Protein AF-A0A7K3FWG1-F1 (afdb_monomer)

pLDDT: mean 74.23, std 15.37, range [47.62, 98.19]

Structure (mmCIF, N/CA/C/O backbone):
data_AF-A0A7K3FWG1-F1
#
_entry.id   AF-A0A7K3FWG1-F1
#
loop_
_atom_site.group_PDB
_atom_site.id
_atom_site.type_symbol
_atom_site.label_atom_id
_atom_site.label_alt_id
_atom_site.label_comp_id
_atom_site.label_asym_id
_atom_site.label_entity_id
_atom_site.label_seq_id
_atom_site.pdbx_PDB_ins_code
_atom_site.Cartn_x
_atom_site.Cartn_y
_atom_site.Cartn_z
_atom_site.occupancy
_atom_site.B_iso_or_equiv
_atom_site.auth_seq_id
_atom_site.auth_comp_id
_atom_site.auth_asym_id
_atom_site.auth_atom_id
_atom_site.pdbx_PDB_model_num
ATOM 1 N N . MET A 1 1 ? 26.042 -2.253 -32.836 1.00 58.94 1 MET A N 1
ATOM 2 C CA . MET A 1 1 ? 26.407 -1.780 -31.477 1.00 58.94 1 MET A CA 1
ATOM 3 C C . MET A 1 1 ? 25.133 -1.575 -30.648 1.00 58.94 1 MET A C 1
ATOM 5 O O . MET A 1 1 ? 25.070 -0.692 -29.804 1.00 58.94 1 MET A O 1
ATOM 9 N N . ASP A 1 2 ? 24.127 -2.430 -30.858 1.00 68.50 2 ASP A N 1
ATOM 10 C CA . ASP A 1 2 ? 22.726 -2.148 -30.505 1.00 68.50 2 ASP A CA 1
ATOM 11 C C . ASP A 1 2 ? 22.165 -3.166 -29.499 1.00 68.50 2 ASP A C 1
ATOM 13 O O . ASP A 1 2 ? 21.025 -3.061 -29.060 1.00 68.50 2 ASP A O 1
ATOM 17 N N . ASP A 1 3 ? 22.994 -4.119 -29.068 1.00 79.62 3 ASP A N 1
ATOM 18 C CA . ASP A 1 3 ? 22.620 -5.213 -28.162 1.00 79.62 3 ASP A CA 1
ATOM 19 C C . ASP A 1 3 ? 22.314 -4.741 -26.731 1.00 79.62 3 ASP A C 1
ATOM 21 O O . ASP A 1 3 ? 21.660 -5.427 -25.948 1.00 79.62 3 ASP A O 1
ATOM 25 N N . HIS A 1 4 ? 22.775 -3.544 -26.366 1.00 88.06 4 HIS A N 1
ATOM 26 C CA . HIS A 1 4 ? 22.635 -3.007 -25.010 1.00 88.06 4 HIS A CA 1
ATOM 27 C C . HIS A 1 4 ? 21.399 -2.112 -24.844 1.00 88.06 4 HIS A C 1
ATOM 29 O O . HIS A 1 4 ? 20.964 -1.869 -23.718 1.00 88.06 4 HIS A O 1
ATOM 35 N N . LEU A 1 5 ? 20.801 -1.649 -25.949 1.00 90.25 5 LEU A N 1
ATOM 36 C CA . LEU A 1 5 ? 19.560 -0.868 -25.950 1.00 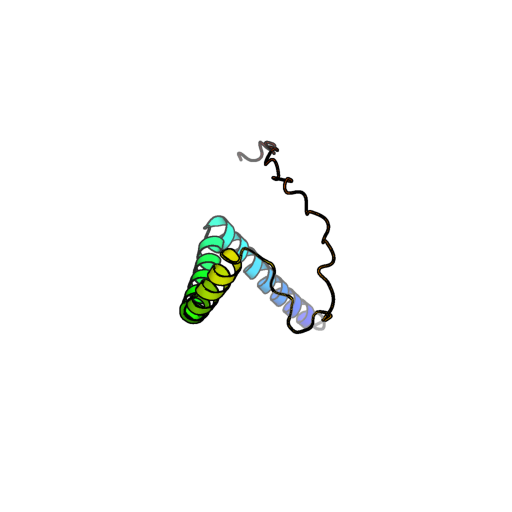90.25 5 LEU A CA 1
ATOM 37 C C . LEU A 1 5 ? 18.429 -1.516 -25.134 1.00 90.25 5 LEU A C 1
ATOM 39 O O . LEU A 1 5 ? 17.871 -0.827 -24.276 1.00 90.25 5 LEU A O 1
ATOM 43 N N . PRO A 1 6 ? 18.095 -2.811 -25.314 1.00 92.69 6 PRO A N 1
ATOM 44 C CA . PRO A 1 6 ? 17.024 -3.436 -24.539 1.00 92.69 6 PRO A CA 1
ATOM 45 C C . PRO A 1 6 ? 17.319 -3.453 -23.033 1.00 92.69 6 PRO A C 1
ATOM 47 O O . PRO A 1 6 ? 16.417 -3.217 -22.228 1.00 92.69 6 PRO A O 1
ATOM 50 N N . LEU A 1 7 ? 18.581 -3.649 -22.637 1.00 93.19 7 LEU A N 1
ATOM 51 C CA . LEU A 1 7 ? 18.982 -3.636 -21.230 1.00 93.19 7 LEU A CA 1
ATOM 52 C C . LEU A 1 7 ? 18.781 -2.249 -20.602 1.00 93.19 7 LEU A C 1
ATOM 54 O O . LEU A 1 7 ? 18.261 -2.146 -19.490 1.00 93.19 7 LEU A O 1
ATOM 58 N N . PHE A 1 8 ? 19.133 -1.180 -21.321 1.00 94.69 8 PHE A N 1
ATOM 59 C CA . PHE A 1 8 ? 18.906 0.188 -20.850 1.00 94.69 8 PHE A CA 1
ATOM 60 C C . PHE A 1 8 ? 17.422 0.539 -20.758 1.00 94.69 8 PHE A C 1
ATOM 62 O O . PHE A 1 8 ? 17.023 1.190 -19.794 1.00 94.69 8 PHE A O 1
ATOM 69 N N . VAL A 1 9 ? 16.595 0.080 -21.701 1.00 96.31 9 VAL A N 1
ATOM 70 C CA . VAL A 1 9 ? 15.140 0.299 -21.661 1.00 96.31 9 VAL A CA 1
ATOM 71 C C . VAL A 1 9 ? 14.526 -0.371 -20.433 1.00 96.31 9 VAL A C 1
ATOM 73 O O . VAL A 1 9 ? 13.787 0.272 -19.686 1.00 96.31 9 VAL A O 1
ATOM 76 N N . ILE A 1 10 ? 14.874 -1.634 -20.176 1.00 96.00 10 ILE A N 1
ATOM 77 C CA . ILE A 1 10 ? 14.385 -2.371 -19.003 1.00 96.00 10 ILE A CA 1
ATOM 78 C C . ILE A 1 10 ? 14.888 -1.715 -17.713 1.00 96.00 10 ILE A C 1
ATOM 80 O O . ILE A 1 10 ? 14.108 -1.491 -16.786 1.00 96.00 10 ILE A O 1
ATOM 84 N N . GLY A 1 11 ? 16.172 -1.352 -17.663 1.00 97.62 11 GLY A N 1
ATOM 85 C CA . GLY A 1 11 ? 16.766 -0.671 -16.516 1.00 97.62 11 GLY A CA 1
ATOM 86 C C . GLY A 1 11 ? 16.091 0.668 -16.216 1.00 97.62 11 GLY A C 1
ATOM 87 O O . GLY A 1 11 ? 15.750 0.942 -15.066 1.00 97.62 11 GLY A O 1
ATOM 88 N N . ALA A 1 12 ? 15.827 1.476 -17.244 1.00 96.62 12 ALA A N 1
ATOM 89 C CA . ALA A 1 12 ? 15.142 2.757 -17.112 1.00 96.62 12 ALA A CA 1
ATOM 90 C C . ALA A 1 12 ? 13.681 2.588 -16.671 1.00 96.62 12 ALA A C 1
ATOM 92 O O . ALA A 1 12 ? 13.223 3.319 -15.794 1.00 96.62 12 ALA A O 1
ATOM 93 N N . ALA A 1 13 ? 12.961 1.603 -17.217 1.00 97.38 13 ALA A N 1
ATOM 94 C CA . ALA A 1 13 ? 11.588 1.301 -16.818 1.00 97.38 13 ALA A CA 1
ATOM 95 C C . ALA A 1 13 ? 11.504 0.857 -15.347 1.00 97.38 13 ALA A C 1
ATOM 97 O O . ALA A 1 13 ? 10.661 1.344 -14.584 1.00 97.38 13 ALA A O 1
ATOM 98 N N . LEU A 1 14 ? 12.415 -0.024 -14.923 1.00 97.94 14 LEU A N 1
ATOM 99 C CA . LEU A 1 14 ? 12.499 -0.488 -13.542 1.00 97.94 14 LEU A CA 1
ATOM 100 C C . LEU A 1 14 ? 12.848 0.666 -12.594 1.00 97.94 14 LEU A C 1
ATOM 102 O O . LEU A 1 14 ? 12.141 0.894 -11.612 1.00 97.94 14 LEU A O 1
ATOM 106 N N . ALA A 1 15 ? 13.896 1.431 -12.909 1.00 97.81 15 ALA A N 1
ATOM 107 C CA . ALA A 1 15 ? 14.316 2.582 -12.114 1.00 97.81 15 ALA A CA 1
ATOM 108 C C . ALA A 1 15 ? 13.218 3.653 -12.034 1.00 97.81 15 ALA A C 1
ATOM 110 O O . ALA A 1 15 ? 12.986 4.216 -10.964 1.00 97.81 15 ALA A O 1
ATOM 111 N N . GLY A 1 1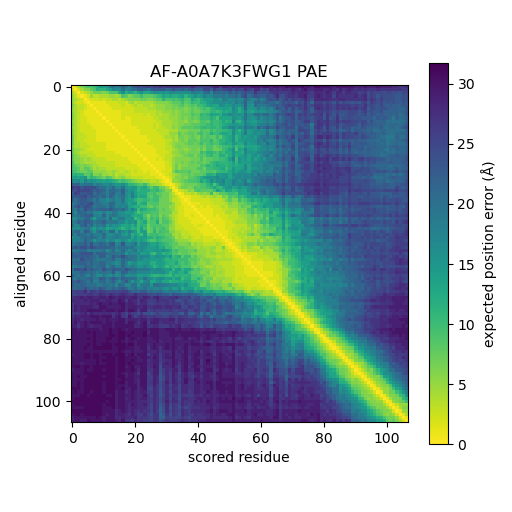6 ? 12.499 3.893 -13.133 1.00 98.19 16 GLY A N 1
ATOM 112 C CA . GLY A 1 16 ? 11.353 4.797 -13.185 1.00 98.19 16 GLY A CA 1
ATOM 113 C C . GLY A 1 16 ? 10.228 4.347 -12.257 1.00 98.19 16 GLY A C 1
ATOM 114 O O . GLY A 1 16 ? 9.716 5.147 -11.476 1.00 98.1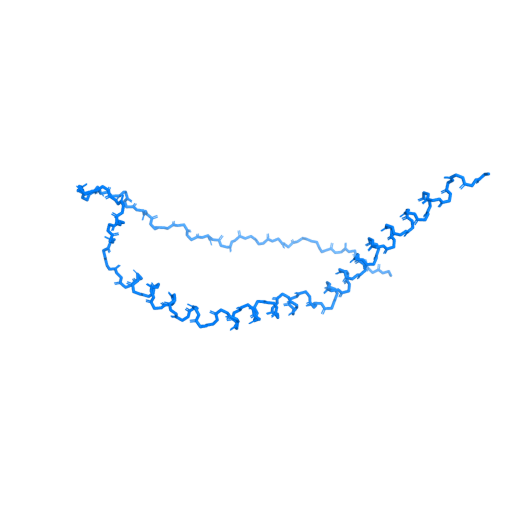9 16 GLY A O 1
ATOM 115 N N . THR A 1 17 ? 9.898 3.055 -12.272 1.00 98.19 17 THR A N 1
ATOM 116 C CA . THR A 1 17 ? 8.850 2.478 -11.419 1.00 98.19 17 THR A CA 1
ATOM 117 C C . THR A 1 17 ? 9.234 2.554 -9.942 1.00 98.19 17 THR A C 1
ATOM 119 O O . THR A 1 17 ? 8.466 3.060 -9.123 1.00 98.19 17 THR A O 1
ATOM 122 N N . VAL A 1 18 ? 10.448 2.122 -9.588 1.00 98.00 18 VAL A N 1
ATOM 123 C CA . VAL A 1 18 ? 10.955 2.185 -8.208 1.00 98.00 18 VAL A CA 1
ATOM 124 C C . VAL A 1 18 ? 11.042 3.635 -7.726 1.00 98.00 18 VAL A C 1
ATOM 126 O O . VAL A 1 18 ? 10.608 3.945 -6.616 1.00 98.00 18 VAL A O 1
ATOM 129 N N . GLY A 1 19 ? 11.544 4.543 -8.564 1.00 97.56 19 GLY A N 1
ATOM 130 C CA . GLY A 1 19 ? 11.635 5.969 -8.260 1.00 97.56 19 GLY A CA 1
ATOM 131 C C . GLY A 1 19 ? 10.265 6.617 -8.060 1.00 97.56 19 GLY A C 1
ATOM 132 O O . GLY A 1 19 ? 10.078 7.393 -7.119 1.00 97.56 19 GLY A O 1
ATOM 133 N N . LEU A 1 20 ? 9.284 6.259 -8.890 1.00 96.38 20 LEU A N 1
ATOM 134 C CA . LEU A 1 20 ? 7.905 6.717 -8.754 1.00 96.38 20 LEU A CA 1
ATOM 135 C C . LEU A 1 20 ? 7.301 6.252 -7.426 1.00 96.38 20 LEU A C 1
ATOM 137 O O . LEU A 1 20 ? 6.781 7.080 -6.677 1.00 96.38 20 LEU A O 1
ATOM 141 N N . LEU A 1 21 ? 7.425 4.964 -7.095 1.00 94.56 21 LEU A N 1
ATOM 142 C CA . LEU A 1 21 ? 6.931 4.404 -5.834 1.00 94.56 21 LEU A CA 1
ATOM 143 C C . LEU A 1 21 ? 7.613 5.047 -4.621 1.00 94.56 21 LEU A C 1
ATOM 145 O O . LEU A 1 21 ? 6.941 5.417 -3.658 1.00 94.56 21 LEU A O 1
ATOM 149 N N . ALA A 1 22 ? 8.930 5.255 -4.680 1.00 94.00 22 ALA A N 1
ATOM 150 C CA . ALA A 1 22 ? 9.678 5.932 -3.626 1.00 94.00 22 ALA A CA 1
ATOM 151 C C . ALA A 1 22 ? 9.200 7.379 -3.437 1.00 94.00 22 ALA A C 1
ATOM 153 O O . ALA A 1 22 ? 8.963 7.815 -2.306 1.00 94.00 22 ALA A O 1
ATOM 154 N N . ARG A 1 23 ? 8.986 8.122 -4.531 1.00 92.8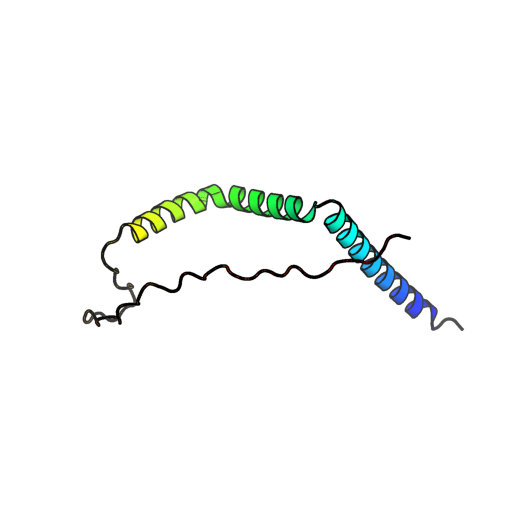8 23 ARG A N 1
ATOM 155 C CA . ARG A 1 23 ? 8.430 9.480 -4.480 1.00 92.88 23 ARG A CA 1
ATOM 156 C C . ARG A 1 23 ? 7.039 9.479 -3.852 1.00 92.88 23 ARG A C 1
ATOM 158 O O . ARG A 1 23 ? 6.761 10.319 -2.998 1.00 92.88 23 ARG A O 1
ATOM 165 N N . LEU A 1 24 ? 6.185 8.538 -4.243 1.00 86.25 24 LEU A N 1
ATOM 166 C CA . LEU A 1 24 ? 4.824 8.403 -3.730 1.00 86.25 24 LEU A CA 1
ATOM 167 C C . LEU 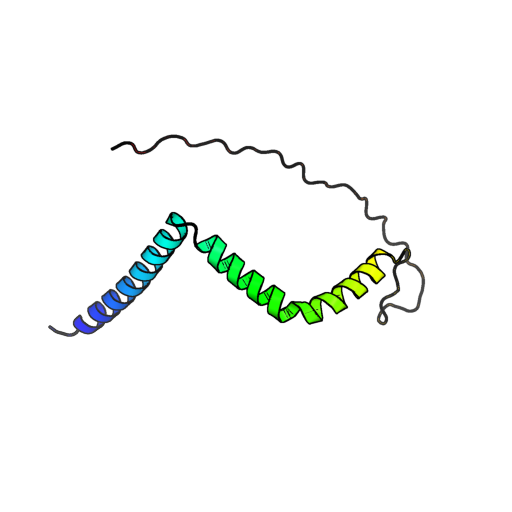A 1 24 ? 4.842 8.104 -2.226 1.00 86.25 24 LEU A C 1
ATOM 169 O O . LEU A 1 24 ? 4.183 8.799 -1.456 1.00 86.25 24 LEU A O 1
ATOM 173 N N . ALA A 1 25 ? 5.700 7.184 -1.783 1.00 84.50 25 ALA A N 1
ATOM 174 C CA . ALA A 1 25 ? 5.915 6.897 -0.369 1.00 84.50 25 ALA A CA 1
ATOM 175 C C . ALA A 1 25 ? 6.400 8.131 0.412 1.00 84.50 25 ALA A C 1
ATOM 177 O O . ALA A 1 25 ? 5.923 8.388 1.518 1.00 84.50 25 ALA A O 1
ATOM 178 N N . VAL A 1 26 ? 7.308 8.936 -0.151 1.00 87.19 26 VAL A N 1
ATOM 179 C CA . VAL A 1 26 ? 7.767 10.188 0.475 1.00 87.19 26 VAL A CA 1
ATOM 180 C C . VAL A 1 26 ? 6.638 11.212 0.565 1.00 87.19 26 VAL A C 1
ATOM 182 O O . VAL A 1 26 ? 6.479 11.833 1.614 1.00 87.19 26 VAL A O 1
ATOM 185 N N . VAL A 1 27 ? 5.839 11.389 -0.490 1.00 85.81 27 VAL A N 1
ATOM 186 C CA . VAL A 1 27 ? 4.686 12.303 -0.482 1.00 85.81 27 VAL A CA 1
ATOM 187 C C . VAL A 1 27 ? 3.666 11.864 0.564 1.00 85.81 27 VAL A C 1
ATOM 189 O O . VAL A 1 27 ? 3.225 12.693 1.355 1.00 85.81 27 VAL A O 1
ATOM 192 N N . VAL A 1 28 ? 3.357 10.570 0.627 1.00 81.62 28 VAL A N 1
ATOM 193 C CA . VAL A 1 28 ? 2.431 9.984 1.604 1.00 81.62 28 VAL A CA 1
ATOM 194 C C . VAL A 1 28 ? 2.929 10.183 3.039 1.00 81.62 28 VAL A C 1
ATOM 196 O O . VAL A 1 28 ? 2.159 10.584 3.912 1.00 81.62 28 VAL A O 1
ATOM 199 N N . ARG A 1 29 ? 4.232 9.987 3.286 1.00 78.19 29 ARG A N 1
ATOM 200 C CA . ARG A 1 29 ? 4.862 10.230 4.597 1.00 78.19 29 ARG A CA 1
ATOM 201 C C . ARG A 1 29 ? 4.887 11.710 4.971 1.00 78.19 29 ARG A C 1
ATOM 203 O O . ARG A 1 29 ? 4.644 12.043 6.124 1.00 78.19 29 ARG A O 1
ATOM 210 N N . ARG A 1 30 ? 5.168 12.601 4.014 1.00 77.69 30 ARG A N 1
ATOM 211 C CA . ARG A 1 30 ? 5.230 14.055 4.246 1.00 77.69 30 ARG A CA 1
ATOM 212 C C . ARG A 1 30 ? 3.855 14.683 4.436 1.00 77.69 30 ARG A C 1
ATOM 214 O O . ARG A 1 30 ? 3.732 15.622 5.210 1.00 77.69 30 ARG A O 1
ATOM 221 N N . ARG A 1 31 ? 2.839 14.190 3.726 1.00 73.50 31 ARG A N 1
ATOM 222 C CA . ARG A 1 31 ? 1.463 14.702 3.798 1.00 73.50 31 ARG A CA 1
ATOM 223 C C . ARG A 1 31 ? 0.610 14.003 4.858 1.00 73.50 31 ARG A C 1
ATOM 225 O O . ARG A 1 31 ? -0.535 14.389 5.041 1.00 73.50 31 ARG A O 1
ATOM 232 N N . GLY A 1 32 ? 1.134 12.976 5.534 1.00 68.06 32 GLY A N 1
ATOM 233 C CA . GLY A 1 32 ? 0.399 12.228 6.560 1.00 68.06 32 GLY A CA 1
ATOM 234 C C . GLY A 1 32 ? -0.785 11.414 6.021 1.00 68.06 32 GLY A C 1
ATOM 235 O O . GLY A 1 32 ? -1.587 10.905 6.798 1.00 68.06 32 GLY A O 1
ATOM 236 N N . THR A 1 33 ? -0.902 11.248 4.701 1.00 65.69 33 THR A N 1
ATOM 237 C CA . THR A 1 33 ? -2.054 10.591 4.061 1.00 65.69 33 THR A CA 1
ATOM 238 C C . THR A 1 33 ? -2.053 9.076 4.235 1.00 65.69 33 THR A C 1
ATOM 240 O O . THR A 1 33 ? -3.074 8.442 3.996 1.00 65.69 33 THR A O 1
ATOM 243 N N . ALA A 1 34 ? -0.946 8.487 4.699 1.00 64.50 34 ALA A N 1
ATOM 244 C CA . ALA A 1 34 ? -0.867 7.055 4.991 1.00 64.50 34 ALA A CA 1
ATOM 245 C C . ALA A 1 34 ? -1.900 6.650 6.055 1.00 64.50 34 ALA A C 1
ATOM 247 O O . ALA A 1 34 ? -2.578 5.641 5.901 1.00 64.50 34 ALA A O 1
ATOM 248 N N . GLY A 1 35 ? -2.060 7.475 7.098 1.00 67.06 35 GLY A N 1
ATOM 249 C CA . GLY A 1 35 ? -3.052 7.242 8.149 1.00 67.06 35 GLY A CA 1
ATOM 250 C C . GLY A 1 35 ? -4.484 7.404 7.646 1.00 67.06 35 GLY A C 1
ATOM 251 O O . GLY A 1 35 ? -5.347 6.620 8.017 1.00 67.06 35 GLY A O 1
ATOM 252 N N . ALA A 1 36 ? -4.725 8.364 6.748 1.00 73.06 36 ALA A N 1
ATOM 253 C CA . ALA A 1 36 ? -6.040 8.578 6.148 1.00 73.06 36 ALA A CA 1
ATOM 254 C C . ALA A 1 36 ? -6.437 7.442 5.192 1.00 73.06 36 ALA A C 1
ATOM 256 O O . ALA A 1 36 ? -7.576 7.000 5.224 1.00 73.06 36 ALA A O 1
ATOM 257 N N . ALA A 1 37 ? -5.505 6.932 4.381 1.00 77.19 37 ALA A N 1
ATOM 258 C CA . ALA A 1 37 ? -5.770 5.825 3.462 1.00 77.19 37 ALA A CA 1
ATOM 259 C C . ALA A 1 37 ? -5.996 4.499 4.205 1.00 77.19 37 ALA A C 1
ATOM 261 O O . ALA A 1 37 ? -6.945 3.783 3.903 1.00 77.19 37 ALA A O 1
ATOM 262 N N . ILE A 1 38 ? -5.165 4.195 5.209 1.00 77.81 38 ILE A N 1
ATOM 263 C CA . ILE A 1 38 ? -5.357 3.015 6.066 1.00 77.81 38 ILE A CA 1
ATOM 264 C C . ILE A 1 38 ? -6.653 3.153 6.870 1.00 77.81 38 ILE A C 1
ATOM 266 O O . ILE A 1 38 ? -7.423 2.205 6.946 1.00 77.81 38 ILE A O 1
ATOM 270 N N . GLY A 1 39 ? -6.925 4.338 7.423 1.00 79.62 39 GLY A N 1
ATOM 271 C CA . GLY A 1 39 ? -8.167 4.621 8.139 1.00 79.62 39 GLY A CA 1
ATOM 272 C C . GLY A 1 39 ? -9.400 4.474 7.251 1.00 79.62 39 GLY A C 1
ATOM 273 O O . GLY A 1 39 ? -10.378 3.879 7.679 1.00 79.62 39 GLY A O 1
ATOM 274 N N . ALA A 1 40 ? -9.340 4.937 6.002 1.00 83.56 40 ALA A N 1
ATOM 275 C CA . ALA A 1 40 ? -10.417 4.762 5.032 1.00 83.56 40 ALA A CA 1
ATOM 276 C C . ALA A 1 40 ? -10.618 3.288 4.649 1.00 83.56 40 ALA A C 1
ATOM 278 O O . ALA A 1 40 ? -11.755 2.839 4.555 1.00 83.56 40 ALA A O 1
ATOM 279 N N . ALA A 1 41 ? -9.536 2.523 4.473 1.00 86.00 41 ALA A N 1
ATOM 280 C CA . ALA A 1 41 ? -9.619 1.089 4.204 1.00 86.00 41 ALA A CA 1
ATOM 281 C C . ALA A 1 41 ? -10.225 0.318 5.390 1.00 86.00 41 ALA A C 1
ATOM 283 O O . ALA A 1 41 ? -11.103 -0.515 5.190 1.00 86.00 41 ALA A O 1
ATOM 284 N N . MET A 1 42 ? -9.805 0.637 6.618 1.00 87.31 42 MET A N 1
ATOM 285 C CA . MET A 1 42 ? -10.373 0.057 7.840 1.00 87.31 42 MET A CA 1
ATOM 286 C C . MET A 1 42 ? -11.838 0.452 8.023 1.00 87.31 42 MET A C 1
ATOM 288 O O . MET A 1 42 ? -12.655 -0.403 8.320 1.00 87.31 42 MET A O 1
ATOM 292 N N . ALA A 1 43 ? -12.195 1.713 7.773 1.00 88.69 43 ALA A N 1
ATOM 293 C CA . ALA A 1 43 ? -13.580 2.166 7.852 1.00 88.69 43 ALA A CA 1
ATOM 294 C C . ALA A 1 43 ? -14.471 1.477 6.808 1.00 88.69 43 ALA A C 1
ATOM 296 O O . ALA A 1 43 ? -15.590 1.090 7.121 1.00 88.69 43 ALA A O 1
ATOM 297 N N . ALA A 1 44 ? -13.976 1.280 5.583 1.00 86.50 44 ALA A N 1
ATOM 298 C CA . ALA A 1 44 ? -14.696 0.534 4.553 1.00 86.50 44 ALA A CA 1
ATOM 299 C C . ALA A 1 44 ? -14.850 -0.952 4.920 1.00 86.50 44 ALA A C 1
ATOM 301 O O . ALA A 1 44 ? -15.898 -1.538 4.666 1.00 86.50 44 ALA A O 1
ATOM 302 N N . HIS A 1 45 ? -13.828 -1.550 5.538 1.00 87.31 45 HIS A N 1
ATOM 303 C CA . HIS A 1 45 ? -13.885 -2.917 6.046 1.00 87.31 45 HIS A CA 1
ATOM 304 C C . HIS A 1 45 ? -14.905 -3.050 7.185 1.00 87.31 45 HIS A C 1
ATOM 306 O O . HIS A 1 45 ? -15.780 -3.910 7.130 1.00 87.31 45 HIS A O 1
ATOM 312 N N . ASP A 1 46 ? -14.834 -2.175 8.187 1.00 87.19 46 ASP A N 1
ATOM 313 C CA . ASP A 1 46 ? -15.772 -2.163 9.309 1.00 87.19 46 ASP A CA 1
ATOM 314 C C . ASP A 1 46 ? -17.206 -1.933 8.827 1.00 87.19 46 ASP A C 1
ATOM 316 O O . ASP A 1 46 ? -18.116 -2.591 9.316 1.00 87.19 46 ASP A O 1
ATOM 320 N N . GLU A 1 47 ? -17.415 -1.067 7.831 1.00 87.00 47 GLU A N 1
ATOM 321 C CA . GLU A 1 47 ? -18.731 -0.837 7.231 1.00 87.00 47 GLU A CA 1
ATOM 322 C C . GLU A 1 47 ? -19.250 -2.072 6.481 1.00 87.00 47 GLU A C 1
ATOM 324 O O . GLU A 1 47 ? -20.413 -2.442 6.643 1.00 87.00 47 GLU A O 1
ATOM 329 N N . ALA A 1 48 ? -18.391 -2.753 5.715 1.00 89.06 48 ALA A N 1
ATOM 330 C CA . ALA A 1 48 ? -18.754 -3.967 4.983 1.00 89.06 48 ALA A CA 1
ATOM 331 C C . ALA A 1 48 ? -19.112 -5.135 5.917 1.00 89.06 48 ALA A C 1
ATOM 333 O O . ALA A 1 48 ? -20.025 -5.906 5.625 1.00 89.06 48 ALA A O 1
ATOM 334 N N . PHE A 1 49 ? -18.422 -5.251 7.053 1.00 84.56 49 PHE A N 1
ATOM 335 C CA . PHE A 1 49 ? -18.636 -6.323 8.028 1.00 84.56 49 PHE A CA 1
ATOM 336 C C . PHE A 1 49 ? -19.489 -5.906 9.226 1.00 84.56 49 PHE A C 1
ATOM 338 O O . PHE A 1 49 ? -19.688 -6.707 10.138 1.00 84.56 49 PHE A O 1
ATOM 345 N N . ARG A 1 50 ? -20.047 -4.691 9.231 1.00 84.75 50 ARG A N 1
ATOM 346 C CA . ARG A 1 50 ? -20.829 -4.143 10.350 1.00 84.75 50 ARG A CA 1
ATOM 347 C C . ARG A 1 50 ? -21.990 -5.044 10.764 1.00 84.75 50 ARG A C 1
ATOM 349 O O . ARG A 1 50 ? -22.281 -5.166 11.951 1.00 84.75 50 ARG A O 1
ATOM 356 N N . VAL A 1 51 ? -22.633 -5.685 9.787 1.00 81.69 51 VAL A N 1
ATOM 357 C CA . VAL A 1 51 ? -23.759 -6.603 10.010 1.00 81.69 51 VAL A CA 1
ATOM 358 C C . VAL A 1 51 ? -23.289 -7.876 10.724 1.00 81.69 51 VAL A C 1
ATOM 360 O O . VAL A 1 51 ? -23.827 -8.215 11.772 1.00 81.69 51 VAL A O 1
ATOM 363 N N . THR A 1 52 ? -22.232 -8.525 10.231 1.00 81.00 52 THR A N 1
ATOM 364 C CA . THR A 1 52 ? -21.648 -9.733 10.848 1.00 81.00 52 THR A CA 1
ATOM 365 C C . THR A 1 52 ? -21.023 -9.441 12.214 1.00 81.00 52 THR A C 1
ATOM 367 O O . THR A 1 52 ? -21.141 -10.233 13.146 1.00 81.00 52 THR A O 1
ATOM 370 N N . ALA A 1 53 ? -20.406 -8.268 12.372 1.00 78.81 53 ALA A N 1
ATOM 371 C CA . ALA A 1 53 ? -19.820 -7.834 13.634 1.00 78.81 53 ALA A CA 1
ATOM 372 C C . ALA A 1 53 ? -20.868 -7.706 14.752 1.00 78.81 53 ALA A C 1
ATOM 374 O O . ALA A 1 53 ? -20.539 -7.919 15.920 1.00 78.81 53 ALA A O 1
ATOM 375 N N . HIS A 1 54 ? -22.126 -7.392 14.415 1.00 80.62 54 HIS A N 1
ATOM 376 C CA . HIS A 1 54 ? -23.208 -7.335 15.396 1.00 80.62 54 HIS A CA 1
ATOM 377 C C . HIS A 1 54 ? -23.522 -8.715 15.986 1.00 80.62 54 HIS A C 1
ATOM 379 O O . HIS A 1 54 ? -23.677 -8.838 17.200 1.00 80.62 54 HIS A O 1
ATOM 385 N N . GLU A 1 55 ? -23.560 -9.754 15.153 1.00 79.50 55 GLU A N 1
ATOM 386 C CA . GLU A 1 55 ? -23.791 -11.133 15.599 1.00 79.50 55 GLU A CA 1
ATOM 387 C C . GLU A 1 55 ? -22.634 -11.624 16.480 1.00 79.50 55 GLU A C 1
ATOM 389 O O . GLU A 1 55 ? -22.857 -12.080 17.603 1.00 79.50 55 GLU A O 1
ATOM 394 N N . SER A 1 56 ? -21.385 -11.398 16.052 1.00 75.62 56 SER A N 1
ATOM 395 C CA . SER A 1 56 ? -20.202 -11.749 16.850 1.00 75.62 56 SER A CA 1
ATOM 396 C C . SER A 1 56 ? -20.135 -10.998 18.184 1.00 75.62 56 SER A C 1
ATOM 398 O O . SER A 1 56 ? -19.676 -11.550 19.183 1.00 75.62 56 SER A O 1
ATOM 400 N N . TYR A 1 57 ? -20.596 -9.743 18.237 1.00 81.69 57 TYR A N 1
ATOM 401 C CA . TYR A 1 57 ? -20.609 -8.960 19.474 1.00 81.69 57 TYR A CA 1
ATOM 402 C C . TYR A 1 57 ? -21.486 -9.604 20.555 1.00 81.69 57 TYR A C 1
ATOM 404 O O . TYR A 1 57 ? -21.073 -9.686 21.716 1.00 81.69 57 TYR A O 1
ATOM 412 N N . HIS A 1 58 ? -22.670 -10.100 20.182 1.00 84.62 58 HIS A N 1
ATOM 413 C CA . HIS A 1 58 ? -23.561 -10.787 21.121 1.00 84.62 58 HIS A CA 1
ATOM 414 C C . HIS A 1 58 ? -22.974 -12.113 21.602 1.00 84.62 58 HIS A C 1
ATOM 416 O O . HIS A 1 58 ? -23.043 -12.411 22.793 1.00 84.62 58 HIS A O 1
ATOM 422 N N . GLU A 1 59 ? -22.325 -12.872 20.722 1.00 80.44 59 GLU A N 1
ATOM 423 C CA . GLU A 1 59 ? -21.664 -14.127 21.093 1.00 80.44 59 GLU A CA 1
ATOM 424 C C . GLU A 1 59 ? -20.474 -13.910 22.036 1.00 80.44 59 GLU A C 1
ATOM 426 O O . GLU A 1 59 ? -20.360 -14.593 23.055 1.00 80.44 59 GLU A O 1
ATOM 431 N N . ILE A 1 60 ? -19.614 -12.924 21.755 1.00 82.19 60 ILE A N 1
ATOM 432 C CA . ILE A 1 60 ? -18.470 -12.576 22.613 1.00 82.19 60 ILE A CA 1
ATOM 433 C C . ILE A 1 60 ? -18.956 -12.105 23.982 1.00 82.19 60 ILE A C 1
ATOM 435 O O . ILE A 1 60 ? -18.394 -12.497 25.005 1.00 82.19 60 ILE A O 1
ATOM 439 N N . ARG A 1 61 ? -20.019 -11.297 24.028 1.00 85.56 61 ARG A N 1
ATOM 440 C CA . ARG A 1 61 ? -20.617 -10.862 25.292 1.00 85.56 61 ARG A CA 1
ATOM 441 C C . ARG A 1 61 ? -21.192 -12.041 26.074 1.00 85.56 61 ARG A C 1
ATOM 443 O O . ARG A 1 61 ? -20.929 -12.160 27.268 1.00 85.56 61 ARG A O 1
ATOM 450 N N . ALA A 1 62 ? -21.882 -12.955 25.397 1.00 83.50 62 ALA A N 1
ATOM 451 C CA . ALA A 1 62 ? -22.389 -14.178 26.003 1.00 83.50 62 ALA A CA 1
ATOM 452 C C . ALA A 1 62 ? -21.267 -15.110 26.496 1.00 83.50 62 ALA A C 1
ATOM 454 O O . ALA A 1 62 ? -21.493 -15.878 27.424 1.00 83.50 62 ALA A O 1
ATOM 455 N N . GLN A 1 63 ? -20.066 -15.069 25.909 1.00 79.75 63 GLN A N 1
ATOM 456 C CA . GLN A 1 63 ? -18.883 -15.778 26.417 1.00 79.75 63 GLN A CA 1
ATOM 457 C C . GLN A 1 63 ? -18.231 -15.041 27.597 1.00 79.75 63 GLN A C 1
ATOM 459 O O . GLN A 1 63 ? -17.843 -15.676 28.571 1.00 79.75 63 GLN A O 1
ATOM 464 N N . ALA A 1 64 ? -18.149 -13.710 27.555 1.00 81.12 64 ALA A N 1
ATOM 465 C CA . ALA A 1 64 ? -17.575 -12.900 28.630 1.00 81.12 64 ALA A CA 1
ATOM 466 C C . ALA A 1 64 ? -18.416 -12.939 29.919 1.00 81.12 64 ALA A C 1
ATOM 468 O O . ALA A 1 64 ? -17.871 -12.879 31.020 1.00 81.12 64 ALA A O 1
ATOM 469 N N . GLU A 1 65 ? -19.738 -13.065 29.791 1.00 81.06 65 GLU A N 1
ATOM 470 C CA . GLU A 1 65 ? -20.661 -13.213 30.921 1.00 81.06 65 GLU A CA 1
ATOM 471 C C . GLU A 1 65 ? -20.707 -14.661 31.466 1.00 81.06 65 GLU A C 1
ATOM 473 O O . GLU A 1 65 ? -21.257 -14.897 32.548 1.00 81.06 65 GLU A O 1
ATOM 478 N N . ARG A 1 66 ? -20.089 -15.649 30.788 1.00 71.12 66 ARG A N 1
ATOM 479 C CA . ARG A 1 66 ? -20.016 -17.031 31.295 1.00 71.12 66 ARG A CA 1
ATOM 480 C C . ARG A 1 66 ? -19.037 -17.131 32.458 1.00 71.12 66 ARG A C 1
ATOM 482 O O . ARG A 1 66 ? -17.832 -16.951 32.331 1.00 71.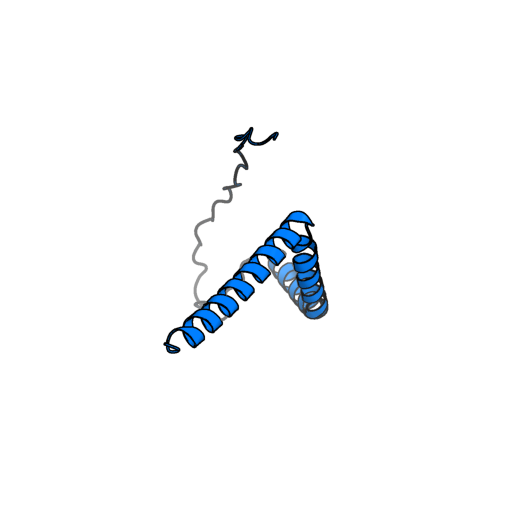12 66 ARG A O 1
ATOM 489 N N . LYS A 1 67 ? -19.583 -17.520 33.608 1.00 65.94 67 LYS A N 1
ATOM 490 C CA . LYS A 1 67 ? -18.848 -17.716 34.866 1.00 65.94 67 LYS A CA 1
ATOM 491 C C . LYS A 1 67 ? -18.109 -19.061 34.952 1.00 65.94 67 LYS A C 1
ATOM 493 O O . LYS A 1 67 ? -17.308 -19.247 35.863 1.00 65.94 67 LYS A O 1
ATOM 498 N N . ALA A 1 68 ? -18.384 -19.993 34.038 1.00 62.91 68 ALA A N 1
ATOM 499 C CA . ALA A 1 68 ? -17.759 -21.312 33.977 1.00 62.91 68 ALA A CA 1
ATOM 500 C C . ALA A 1 68 ? -17.328 -21.632 32.532 1.00 62.91 68 ALA A C 1
ATOM 502 O O . ALA A 1 68 ? -18.102 -21.352 31.610 1.00 62.91 68 ALA A O 1
ATOM 503 N N . PRO A 1 69 ? -16.135 -22.221 32.317 1.00 62.72 69 PRO A N 1
ATOM 504 C CA . PRO A 1 69 ? -15.725 -22.694 31.001 1.00 62.72 69 PRO A CA 1
ATOM 505 C C . PRO A 1 69 ? -16.698 -23.776 30.526 1.00 62.72 69 PRO A C 1
ATOM 507 O O . PRO A 1 69 ? -16.928 -24.755 31.236 1.00 62.72 69 PRO A O 1
ATOM 510 N N . VAL A 1 70 ? -17.277 -23.609 29.339 1.00 64.75 70 VAL A N 1
ATOM 511 C CA . VAL A 1 70 ? -18.040 -24.685 28.698 1.00 64.75 70 VAL A CA 1
ATOM 512 C C . VAL A 1 70 ? -17.035 -25.598 28.007 1.00 64.75 70 VAL A C 1
ATOM 514 O O . VAL A 1 70 ? -16.200 -25.118 27.242 1.00 64.75 70 VAL A O 1
ATOM 517 N N . LEU A 1 71 ? -17.087 -26.896 28.324 1.00 60.38 71 LEU A N 1
ATOM 518 C CA . LEU A 1 71 ? -16.287 -27.921 27.655 1.00 60.38 71 LEU A CA 1
ATOM 519 C C . LEU A 1 71 ? -16.487 -27.781 26.136 1.00 60.38 71 LEU A C 1
ATOM 521 O O . LEU A 1 71 ? -17.626 -27.681 25.679 1.00 60.38 71 LEU A O 1
ATOM 525 N N . SER A 1 72 ? -15.395 -27.756 25.368 1.00 59.31 72 SER A N 1
ATOM 526 C CA . SER A 1 72 ? -15.479 -27.828 23.904 1.00 59.31 72 SER A CA 1
ATOM 527 C C . SER A 1 72 ? -16.302 -29.065 23.512 1.00 59.31 72 SER A C 1
ATOM 529 O O . SER A 1 72 ? -16.110 -30.102 24.150 1.00 59.31 72 SER A O 1
ATOM 531 N N . PRO A 1 73 ? -17.185 -29.005 22.496 1.00 64.50 73 PRO A N 1
ATOM 532 C CA . PRO A 1 73 ? -17.934 -30.175 22.025 1.00 64.50 73 PRO A CA 1
ATOM 533 C C . PRO A 1 73 ? -17.040 -31.374 21.663 1.00 64.50 73 PRO A C 1
ATOM 535 O O . PRO A 1 73 ? -17.469 -32.516 21.804 1.00 64.50 73 PRO A O 1
ATOM 538 N N . ASP A 1 74 ? -15.787 -31.105 21.278 1.00 69.56 74 ASP A N 1
ATOM 539 C CA . ASP A 1 74 ? -14.756 -32.103 20.950 1.00 69.56 74 ASP A CA 1
ATOM 540 C C . ASP A 1 74 ? -13.827 -32.440 22.136 1.00 69.56 74 ASP A C 1
ATOM 542 O O . ASP A 1 74 ? -12.801 -33.104 21.982 1.00 69.56 74 ASP A O 1
ATOM 546 N N . GLY A 1 75 ? -14.135 -31.935 23.332 1.00 63.25 75 GLY A N 1
ATOM 547 C CA . GLY A 1 75 ? -13.385 -32.215 24.550 1.00 63.25 75 GLY A CA 1
ATOM 548 C C . GLY A 1 75 ? -13.637 -33.642 25.054 1.00 63.25 75 GLY A C 1
ATOM 549 O O . GLY A 1 75 ? -14.737 -34.170 24.878 1.00 63.25 75 GLY A O 1
ATOM 550 N N . PRO A 1 76 ? -12.656 -34.282 25.715 1.00 63.03 76 PRO A N 1
ATOM 551 C CA . PRO A 1 76 ? -12.876 -35.586 26.324 1.00 63.03 76 PRO A CA 1
ATOM 552 C C . PRO A 1 76 ? -14.040 -35.507 27.323 1.00 63.03 76 PRO A C 1
ATOM 554 O O . PRO A 1 76 ? -14.022 -34.689 28.244 1.00 63.03 76 PRO A O 1
ATOM 557 N N . TRP A 1 77 ? -15.051 -36.363 27.156 1.00 55.69 77 TRP A N 1
ATOM 558 C CA . TRP A 1 77 ? -16.153 -36.535 28.107 1.00 55.69 77 TRP A CA 1
ATOM 559 C C . TRP A 1 77 ? -15.630 -37.194 29.389 1.00 55.69 77 TRP A C 1
ATOM 561 O O . TRP A 1 77 ? -15.804 -38.389 29.609 1.00 55.69 77 TRP A O 1
ATOM 571 N N . GLY A 1 78 ? -14.928 -36.437 30.226 1.00 55.59 78 GLY A N 1
ATOM 572 C CA . GLY A 1 78 ? -14.345 -36.989 31.437 1.00 55.59 78 GLY A CA 1
ATOM 573 C C . GLY A 1 78 ? -13.559 -35.969 32.235 1.00 55.59 78 GLY A C 1
ATOM 574 O O . GLY A 1 78 ? -12.410 -35.700 31.921 1.00 55.59 78 GLY A O 1
ATOM 575 N N . GLY A 1 79 ? -14.174 -35.494 33.317 1.00 54.19 79 GLY A N 1
ATOM 576 C CA . GLY A 1 79 ? -13.466 -34.932 34.461 1.00 54.19 79 GLY A CA 1
ATOM 577 C C . GLY A 1 79 ? -12.929 -33.522 34.254 1.00 54.19 79 GLY A C 1
ATOM 578 O O . GLY A 1 79 ? -12.147 -33.234 33.359 1.00 54.19 79 GLY A O 1
ATOM 579 N N . VAL A 1 80 ? -13.328 -32.633 35.155 1.00 56.88 80 VAL A N 1
ATOM 580 C CA . VAL A 1 80 ? -12.712 -31.321 35.324 1.00 56.88 80 VAL A CA 1
ATOM 581 C C . VAL A 1 80 ? -11.261 -31.547 35.749 1.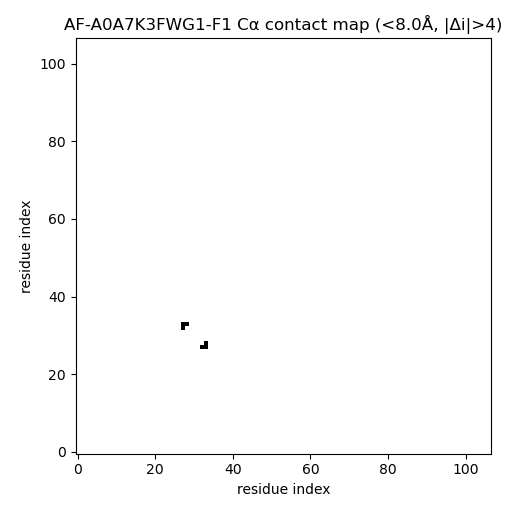00 56.88 80 VAL A C 1
ATOM 583 O O . VAL A 1 80 ? -10.981 -31.734 36.932 1.00 56.88 80 VAL A O 1
ATOM 586 N N . GLU A 1 81 ? -10.336 -31.574 34.796 1.00 60.16 81 GLU A N 1
ATOM 587 C CA . GLU A 1 81 ? -8.919 -31.453 35.111 1.00 60.16 81 GLU A CA 1
ATOM 588 C C . GLU A 1 81 ? -8.719 -30.035 35.679 1.00 60.16 81 GLU A C 1
ATOM 590 O O . GLU A 1 81 ? -9.124 -29.059 35.034 1.00 60.16 81 GLU A O 1
ATOM 595 N N . PRO A 1 82 ? -8.187 -29.865 36.904 1.00 54.81 82 PRO A N 1
ATOM 596 C CA . PRO A 1 82 ? -7.953 -28.541 37.454 1.00 54.81 82 PRO A CA 1
ATOM 597 C C . PRO A 1 82 ? -6.845 -27.879 36.634 1.00 54.81 82 PRO A C 1
ATOM 599 O O . PRO A 1 82 ? -5.659 -28.085 36.888 1.00 54.81 82 PRO A O 1
ATOM 602 N N . LEU A 1 83 ? -7.231 -27.087 35.632 1.00 63.94 83 LEU A N 1
ATOM 603 C CA . LEU A 1 83 ? -6.287 -26.265 34.889 1.00 63.94 83 LEU A CA 1
ATOM 604 C C . LEU A 1 83 ? -5.472 -25.422 35.884 1.00 63.94 83 LEU A C 1
ATOM 606 O O . LEU A 1 83 ? -6.044 -24.870 36.837 1.00 63.94 83 LEU A O 1
ATOM 610 N N . PRO A 1 84 ? -4.146 -25.300 35.691 1.00 58.22 84 PRO A N 1
ATOM 611 C CA . PRO A 1 84 ? -3.317 -24.467 36.544 1.00 58.22 84 PRO A CA 1
ATOM 612 C C . PRO A 1 84 ? -3.906 -23.060 36.567 1.00 58.22 84 PRO A C 1
ATOM 614 O O . PRO A 1 84 ? -4.138 -22.469 35.512 1.00 58.22 84 PRO A O 1
ATOM 617 N N . ARG A 1 85 ? -4.162 -22.524 37.768 1.00 59.84 85 ARG A N 1
ATOM 618 C CA . ARG A 1 85 ? -4.570 -21.128 37.962 1.00 59.84 85 ARG A CA 1
ATOM 619 C C . ARG A 1 85 ? -3.602 -20.236 37.193 1.00 59.84 85 ARG A C 1
ATOM 621 O O . ARG A 1 85 ? -2.474 -20.021 37.640 1.00 59.84 85 ARG A O 1
ATOM 628 N N . HIS A 1 86 ? -4.043 -19.729 36.044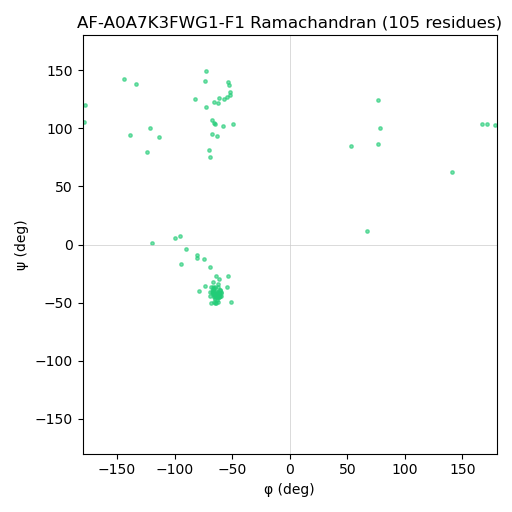 1.00 57.22 86 HIS A N 1
ATOM 629 C CA . HIS A 1 86 ? -3.278 -18.766 35.280 1.00 57.22 86 HIS A CA 1
ATOM 630 C C . HIS A 1 86 ? -3.202 -17.511 36.144 1.00 57.22 86 HIS A C 1
ATOM 632 O O . HIS A 1 86 ? -4.187 -16.815 36.371 1.00 57.22 86 HIS A O 1
ATOM 638 N N . ARG A 1 87 ? -2.030 -17.300 36.738 1.00 59.47 87 ARG A N 1
ATOM 639 C CA . ARG A 1 87 ? -1.744 -16.164 37.600 1.00 59.47 87 ARG A CA 1
ATOM 640 C C . ARG A 1 87 ? -1.827 -14.913 36.739 1.00 59.47 87 ARG A C 1
ATOM 642 O O . ARG A 1 87 ? -0.920 -14.638 35.955 1.00 59.47 87 ARG A O 1
ATOM 649 N N . ASP A 1 88 ? -2.923 -14.183 36.881 1.00 58.88 88 ASP A N 1
ATOM 650 C CA . ASP A 1 88 ? -3.024 -12.816 36.405 1.00 58.88 88 ASP A CA 1
ATOM 651 C C . ASP A 1 88 ? -1.847 -12.014 36.950 1.00 58.88 88 ASP A C 1
ATOM 653 O O . ASP A 1 88 ? -1.580 -11.990 38.155 1.00 58.88 88 ASP A O 1
ATOM 657 N N . GLY A 1 89 ? -1.151 -11.322 36.054 1.00 60.19 89 GLY A N 1
ATOM 658 C CA . GLY A 1 89 ? -0.335 -10.197 36.472 1.00 60.19 89 GLY A CA 1
ATOM 659 C C . GLY A 1 89 ? 0.991 -10.062 35.769 1.00 60.19 89 GLY A C 1
ATOM 660 O O . GLY A 1 89 ? 2.002 -10.019 36.452 1.00 60.19 89 GLY A O 1
ATOM 661 N N . HIS A 1 90 ? 1.002 -9.858 34.452 1.00 51.03 90 HIS A N 1
ATOM 662 C CA . HIS A 1 90 ? 2.064 -9.090 33.795 1.00 51.03 90 HIS A CA 1
ATOM 663 C C . HIS A 1 90 ? 1.429 -7.937 33.005 1.00 51.03 90 HIS A C 1
ATOM 665 O O . HIS A 1 90 ? 1.257 -7.993 31.792 1.00 51.03 90 HIS A O 1
ATOM 671 N N . ARG A 1 91 ? 1.073 -6.853 33.712 1.00 60.34 91 ARG A N 1
ATOM 672 C CA . ARG A 1 91 ? 0.879 -5.541 33.075 1.00 60.34 91 ARG A CA 1
ATOM 673 C C . ARG A 1 91 ? 2.227 -5.122 32.474 1.00 60.34 91 ARG A C 1
ATOM 675 O O . ARG A 1 91 ? 3.178 -4.985 33.251 1.00 60.34 91 ARG A O 1
ATOM 682 N N . PRO A 1 92 ? 2.359 -4.860 31.162 1.00 56.28 92 PRO A N 1
ATOM 683 C CA . PRO A 1 92 ? 3.586 -4.274 30.655 1.00 56.28 92 PRO A CA 1
ATOM 684 C C . PRO A 1 92 ? 3.691 -2.842 31.189 1.00 56.28 92 PRO A C 1
ATOM 686 O O . PRO A 1 92 ? 2.961 -1.934 30.785 1.00 56.28 92 PRO A O 1
ATOM 689 N N . ARG A 1 93 ? 4.610 -2.642 32.140 1.00 56.62 93 ARG A N 1
ATOM 690 C CA . ARG A 1 93 ? 5.078 -1.323 32.567 1.00 56.62 93 ARG A CA 1
ATOM 691 C C . ARG A 1 93 ? 5.653 -0.615 31.342 1.00 56.62 93 ARG A C 1
ATOM 693 O O . ARG A 1 93 ? 6.768 -0.893 30.912 1.00 56.62 93 ARG A O 1
ATOM 700 N N . ARG A 1 94 ? 4.876 0.306 30.775 1.00 56.50 94 ARG A N 1
ATOM 701 C CA . ARG A 1 94 ? 5.277 1.187 29.676 1.00 56.50 94 ARG A CA 1
ATOM 702 C C . ARG A 1 94 ? 6.304 2.195 30.206 1.00 56.50 94 ARG A C 1
ATOM 704 O O . ARG A 1 94 ? 5.963 3.311 30.579 1.00 56.50 94 ARG A O 1
ATOM 711 N N . ALA A 1 95 ? 7.563 1.773 30.293 1.00 55.62 95 ALA A N 1
ATOM 712 C CA . ALA A 1 95 ? 8.674 2.596 30.754 1.00 55.62 95 ALA A CA 1
ATOM 713 C C . ALA A 1 95 ? 9.925 2.372 29.890 1.00 55.62 95 ALA A C 1
ATOM 715 O O . ALA A 1 95 ? 10.706 1.462 30.147 1.00 55.62 95 ALA A O 1
ATOM 716 N N . ARG A 1 96 ? 10.094 3.232 28.876 1.00 54.31 96 ARG A N 1
ATOM 717 C CA . ARG A 1 96 ? 11.357 3.771 28.307 1.00 54.31 96 ARG A CA 1
ATOM 718 C C . ARG A 1 96 ? 10.994 4.441 26.976 1.00 54.31 96 ARG A C 1
ATOM 720 O O . ARG A 1 96 ? 10.575 3.775 26.046 1.00 54.31 96 ARG A O 1
ATOM 727 N N . ARG A 1 97 ? 10.923 5.770 26.870 1.00 54.44 97 ARG A N 1
ATOM 728 C CA . ARG A 1 97 ? 12.029 6.744 26.924 1.00 54.44 97 ARG A CA 1
ATOM 729 C C . ARG A 1 97 ? 13.128 6.387 25.916 1.00 54.44 97 ARG A C 1
ATOM 731 O O . ARG A 1 97 ? 14.127 5.785 26.284 1.00 54.44 97 ARG A O 1
ATOM 738 N N . ILE A 1 98 ? 12.954 6.833 24.671 1.00 57.56 98 ILE A N 1
ATOM 739 C CA . ILE A 1 98 ? 14.071 7.120 23.766 1.00 57.56 98 ILE A CA 1
ATOM 740 C C . ILE A 1 98 ? 13.937 8.587 23.363 1.00 57.56 98 ILE A C 1
ATOM 742 O O . ILE A 1 98 ? 13.089 8.975 22.567 1.00 57.56 98 ILE A O 1
ATOM 746 N N . ARG A 1 99 ? 14.744 9.412 24.027 1.00 55.72 99 ARG A N 1
ATOM 747 C CA . ARG A 1 99 ? 15.008 10.813 23.716 1.00 55.72 99 ARG A CA 1
ATOM 748 C C . ARG A 1 99 ? 16.475 10.847 23.293 1.00 55.72 99 ARG A C 1
ATOM 750 O O . ARG A 1 99 ? 17.313 10.891 24.176 1.00 55.72 99 ARG A O 1
ATOM 757 N N . PHE A 1 100 ? 16.751 10.728 21.997 1.00 51.19 100 PHE A N 1
ATOM 758 C CA . PHE A 1 100 ? 18.050 10.863 21.302 1.00 51.19 100 PHE A CA 1
ATOM 759 C C . PHE A 1 100 ? 17.687 10.665 19.814 1.00 51.19 100 PHE A C 1
ATOM 761 O O . PHE A 1 100 ? 17.076 9.653 19.507 1.00 51.19 100 PHE A O 1
ATOM 768 N N . LEU A 1 101 ? 17.872 11.541 18.827 1.00 55.53 101 LEU A N 1
ATOM 769 C CA . LEU A 1 101 ? 18.729 12.694 18.542 1.00 55.53 101 LEU A CA 1
ATOM 770 C C . LEU A 1 101 ? 17.851 13.699 17.743 1.00 55.53 101 LEU A C 1
ATOM 772 O O . LEU A 1 101 ? 17.035 13.280 16.936 1.00 55.53 101 LEU A O 1
ATOM 776 N N . GLY A 1 102 ? 17.898 15.022 17.882 1.00 47.62 102 GLY A N 1
ATOM 777 C CA . GLY A 1 102 ? 19.054 15.837 18.204 1.00 47.62 102 GLY A CA 1
ATOM 778 C C . GLY A 1 102 ? 19.961 16.006 16.985 1.00 47.62 102 GLY A C 1
ATOM 779 O O . GLY A 1 102 ? 20.961 15.314 16.895 1.00 47.62 102 GLY A O 1
ATOM 780 N N . ARG A 1 103 ? 19.668 17.017 16.151 1.00 54.31 103 ARG A N 1
ATOM 781 C CA . ARG A 1 103 ? 20.668 17.784 15.381 1.00 54.31 103 ARG A CA 1
ATOM 782 C C . ARG A 1 103 ? 21.226 17.122 14.104 1.00 54.31 103 ARG A C 1
ATOM 784 O O . ARG A 1 103 ? 22.159 16.342 14.164 1.00 54.31 103 ARG A O 1
ATOM 791 N N . LEU A 1 104 ? 20.673 17.546 12.962 1.00 52.56 104 LEU A N 1
ATOM 792 C CA . LEU A 1 104 ? 21.266 17.735 11.617 1.00 52.56 104 LEU A CA 1
ATOM 793 C C . LEU A 1 104 ? 20.049 18.018 10.713 1.00 52.56 104 LEU A C 1
ATOM 795 O O . LEU A 1 104 ? 19.251 17.129 10.463 1.00 52.56 104 LEU A O 1
ATOM 799 N N . ARG A 1 105 ? 19.739 19.235 10.270 1.00 47.94 105 ARG A N 1
ATOM 800 C CA . ARG A 1 105 ? 20.562 20.042 9.375 1.00 47.94 105 ARG A CA 1
ATOM 801 C C . ARG A 1 105 ? 19.829 21.379 9.168 1.00 47.94 105 ARG A C 1
ATOM 803 O O . ARG A 1 105 ? 18.797 21.420 8.507 1.00 47.94 105 ARG A O 1
ATOM 810 N N . ARG A 1 106 ? 20.337 22.436 9.809 1.00 50.41 106 ARG A N 1
ATOM 811 C CA . ARG A 1 106 ? 20.301 23.806 9.273 1.00 50.41 106 ARG A CA 1
ATOM 812 C C . ARG A 1 106 ? 21.342 23.846 8.152 1.00 50.41 106 ARG A C 1
ATOM 814 O O . ARG A 1 106 ? 22.397 23.231 8.308 1.00 50.41 106 ARG A O 1
ATOM 821 N N . GLY A 1 107 ? 21.014 24.534 7.070 1.00 49.88 107 GLY A N 1
ATOM 822 C CA . GLY A 1 107 ? 21.757 24.624 5.819 1.00 49.88 107 GLY A CA 1
ATOM 823 C C . GLY A 1 107 ? 20.738 24.870 4.732 1.00 49.88 107 GLY A C 1
ATOM 824 O O . GLY A 1 107 ? 20.235 23.853 4.210 1.00 49.88 107 GLY A O 1
#

Radius of gyration: 27.85 Å; Cα contacts (8 Å, |Δi|>4): 3; chains: 1; bounding box: 50×62×69 Å

Secondary structure (DSSP, 8-state):
--TTHHHHHHHHHHHHHHHHHHHHHHHHHHHTHHHHHHHHHHHHHHHHHHHHHHHHHHHHHHHHT-SSPPPPTTS-SS-----------------------------

Solvent-accessible surface area (backbone atoms only — not comparable to full-atom values): 7009 Å² total; per-residue (Å²): 142,64,85,57,54,64,57,51,52,53,50,50,54,50,51,50,51,54,51,50,52,51,50,50,52,50,49,32,65,73,68,53,44,55,60,55,53,52,48,49,52,50,49,52,48,50,61,73,41,45,69,61,50,54,58,52,49,54,53,51,49,59,53,72,70,47,90,62,88,76,78,56,93,86,47,81,95,66,75,90,72,82,70,76,81,78,78,83,80,81,78,82,77,91,79,80,90,84,87,84,80,84,90,85,79,89,131

Sequence (107 aa):
MDDHLPLFVIGAALAGTVGLLARLAVVVRRRGTAGAAIGAAMAAHDEAFRVTAHESYHEIRAQAERKAPVLSPDGPWGGVEPLPRHRDGHRPRRARRIRFLGRLRRG

Mean predicted aligned error: 18.18 Å

Foldseek 3Di:
DCVCVVVVVVVCVVCVVVVVVVVVVVCCVVVVCVCVVVVVVVVVVCVVCVVVVVVVVVVVVVVVPDPDDDADPPHPPDDDPPDPPPDDDDDPPPDDDDDDDDDDDDD

=== Feature glossary ===
A reading guide for the features in this record.

Start from the sequence.

  · Sequence gives the chain of amino acids in standard one-letter code (A=alanine, C=cysteine, …, Y=tyrosine), read N→C. It is the only feature that is directly encoded by the gene; all structural features are derived from the folded form of this sequence.

Fold it, and you get atomic coordinates and the backbone conformation that goes with them.

  · The mmCIF table is the protein's shape written out atom by atom. For each backbone N, Cα, C, and carbonyl O, it records an (x, y, z) coordinate triple in Å plus the residue type, chain letter, and residue number.

  · Backbone dihedral angles. Every residue except chain termini has a φ (preceding-C → N → Cα → C) and a ψ (N → Cα → C → next-N). They are reported in degrees following the IUPAC sign convention. Secondary structure is essentially a statement about which (φ, ψ) basin each residue occupies.

  · DSSP 8-state secondary structure assigns each residue one of H (α-helix), G (3₁₀-helix), I (π-helix), E (extended β-strand), B (isolated β-bridge), T (hydrogen-bonded turn), S (bend), or '-' (coil). The assignment is computed from backbone hydrogen-bond geometry via 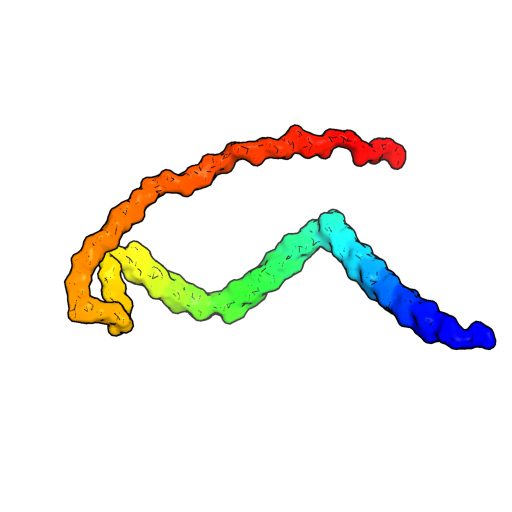the Kabsch–Sander algorithm.

  · P-SEA three-state annotation labels each residue as helix, strand, or coil based purely on the geometry of the Cα trace. It serves as a fallback when the full backbone (and thus DSSP) is unavailable.

Summarize the fold with a handful of shape descriptors and a per-residue structural alphabet.

  · Radius of gyration (Rg) is the root-mean-square distance of Cα atoms from their centroid — a single number for overall size and compactness. A globular domain of N residues has Rg ≈ 2.2·N^0.38 Å; an extended or disordered chain has a much larger Rg. The Cα contact count is the number of residue pairs whose Cα atoms are within 8 Å and are more than four positions apart in sequence — a standard proxy for tertiary packing density. The bounding box is the smallest axis-aligned box enclosing all Cα atoms.

  · Foldseek's 3Di representation compresses backbone geometry into a per-residue letter drawn from a learned twenty-state alphabet. It captures the tertiary interaction pattern around each residue — which residues are packed against it in space, regardless of where they are in sequence.

  · Accessible surface area quantifies burial. A residue with SASA near zero is packed into the hydrophobic core; one with SASA >100 Å² sits on the surface. Computed here via the Shrake–Rupley numerical algorithm with a 1.4 Å probe.

Ask how reliable the model is.

  · For AlphaFold models, the B-factor field carries pLDDT — the model's own estimate of local accuracy on a 0–100 scale. Regions with pLDDT<50 should be treated as essentially unmodeled; they often correspond to intrinsically disordered segments.

  · For experimental (PDB) structures, the B-factor (temperature factor) quantifies the positional spread of each atom in the crystal — a combination of thermal vibration and static disorder — in units of Å². High B-factors mark flexible loops or poorly resolved regions; low B-factors mark the rigid, well-ordered core.

  · PAE(i, j) answers: if I align the predicted and true structures on residue i, how far off (in Å) do I expect residue j to be? A block-diagonal PAE matrix with low values on the blocks and high values off-diagonal is the signature of a multi-domain protein with confidently predicted domains but uncertain inter-domain orientation.

Place it in context: what it resembles, what it is annotated as, and how it looks.

  · Structural nearest neighbors (via Foldseek easy-search vs the PDB). Reported per hit: target PDB id, E-value, and alignment TM-score. A TM-score above ~0.5 is the conventional threshold for 'same fold'.

  · Functional annotations link the protein to curated databases. InterPro entries identify conserved domains and families by matching the sequence against member-database signatures (Pfam, PROSITE, CDD, …). Gene Ontology (GO) terms describe molecular function, biological process, and cellular component in a controlled vocabulary. CATH places the structure in a hierarchical fold classification (Class/Architecture/Topology/Homologous-superfamily). The organism is the source species.

  · Plot images: a contact map (which residues are close in 3D, as an N×N binary image), a Ramachandran scatter (backbone torsion angles, revealing secondary-structure composition at a glance), and — for AlphaFold structures — a PAE heatmap (pairwise prediction confidence).

  · Structure images are PyMOL renders from six orthogonal camera directions. Cartoon representation draws helices as coils and strands as arrows; sticks shows the backbone as bonds; surface shows the solvent-excluded envelope. Rainbow coloring maps sequence position to hue (blue→red, N→C); chain coloring assigns a distinct color per polypeptide.